Protein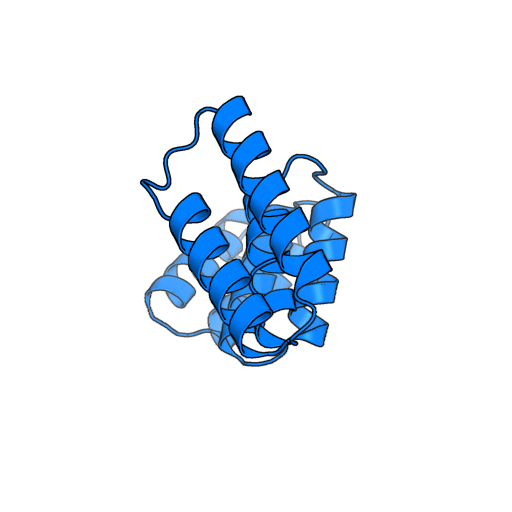 9QFY (pdb70)

Secondary structure (DSSP, 8-state):
---HHHHHHHHHHHHHTT-HHHHHHHHHHHHHH-TT-HHHHHHHHHHHHHTT-HHHHHHHHHHHHHH-TT-HHHHHHHHHHHHHTT-HHHHHHHHHHHHHHHHHTT---TTHHHHHHHHHHHHHHHH-

GO terms:
  GO:0005634 nucleus (C, IDA)
  GO:0043161 proteasome-mediated ubiquitin-dependent protein catabolic process (P, IDA)
  GO:0050821 protein stabilization (P, IDA)
  GO:0006513 protein monoubiquitination (P, IDA)
  GO:0061630 ubiquitin protein ligase activity (F, IGI)
  GO:0043161 proteasome-mediated ubiquitin-dependent protein catabolic process (P, TAS)
  GO:0006511 ubiquitin-dependent protein catabolic process (P, IGI)
  GO:0051087 protein-folding chaperone binding (F, IPI)
  GO:0005515 protein binding (F, IPI)
  GO:0031072 heat shock protein binding (F, IPI)
  GO:0101031 protein folding chaperone complex (C, IPI)
 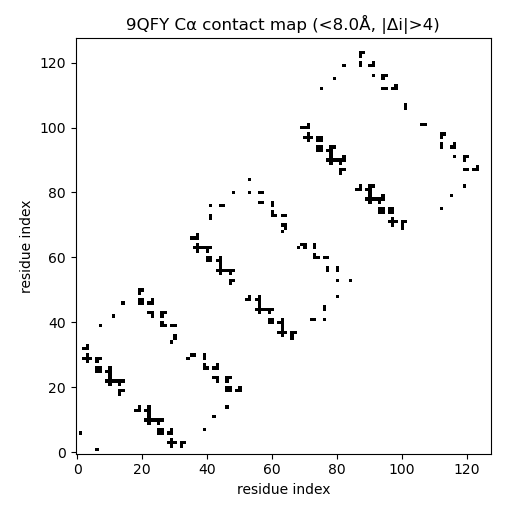 GO:0061630 ubiquitin protein ligase activity (F, IDA)
  GO:0005783 endoplasmic reticulum (C, IDA)
  GO:0030544 Hsp70 protein binding (F, IDA)
  GO:0000151 ubiquitin ligase complex (C, IDA)
  GO:0000209 protein polyubiquitination (P, IDA)
  GO:0061630 ubiquitin protein ligase activity (F, IMP)
  GO:0036503 ERAD pathway (P, IMP)
  GO:0006511 ubiquitin-dependent protein catabolic process (P, IMP)
  GO:0001664 G protein-coupled receptor binding (F, IPI)

Radius of gyration: 14.75 Å; Cα contacts (8 Å, |Δi|>4): 173; chains: 1; bounding box: 33×32×38 Å

Solvent-accessible surface area: 7020 Å² total; per-residue (Å²): 141,37,61,15,101,100,0,30,95,62,0,46,148,18,52,133,51,64,62,56,80,88,0,10,61,7,3,21,108,0,27,112,93,60,65,132,39,15,47,3,15,3,13,37,1,36,0,37,11,106,48,120,74,32,121,84,1,35,34,0,0,125,103,0,35,161,72,56,42,107,12,9,80,0,20,40,24,1,0,48,1,8,26,92,67,119,39,25,112,97,0,28,64,25,0,76,108,0,98,49,7,5,69,92,78,94,84,99,91,74,81,86,10,34,36,7,12,133,112,0,99,60,102,37,195,80,66,160

Structure (mmCIF, N/CA/C/O backbone):
data_9QFY
#
_entry.id   9QFY
#
_cell.length_a   47.067
_cell.length_b   72.570
_cell.length_c   76.925
_cell.angle_alpha   90.00
_cell.angle_beta   90.00
_cell.angle_gamma   90.00
#
_symmetry.space_group_name_H-M   'C 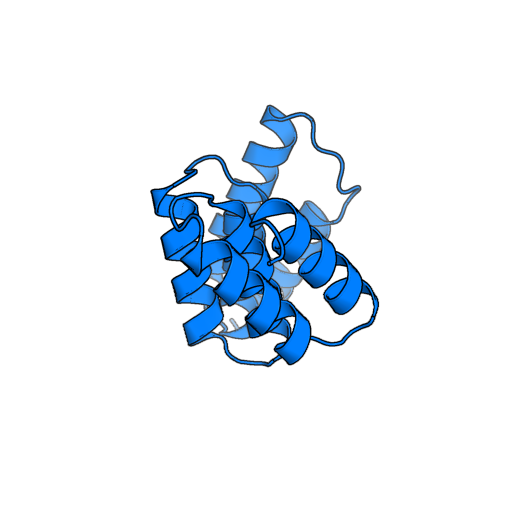2 2 21'
#
loop_
_entity.id
_entity.type
_entity.pdbx_description
1 polymer 'E3 ubiquitin-protein ligase CHIP'
2 non-polymer ~{N},~{N}-dimethyl-1-[(3~{S})-1-[[4,5,6,7-tetrakis(fluoranyl)-1~{H}-indol-3-yl]carbonyl]piperidin-3-yl]methanesulfonamide
3 non-polymer 'SULFATE ION'
4 water water
#
loop_
_atom_site.group_PDB
_atom_site.id
_atom_site.type_symbol
_atom_site.label_atom_id
_atom_site.label_alt_id
_atom_site.label_comp_id
_atom_site.label_asym_id
_atom_site.label_entity_id
_atom_site.label_seq_id
_atom_site.pdbx_PDB_ins_code
_atom_site.Cartn_x
_atom_site.Cartn_y
_atom_site.Cartn_z
_atom_site.occupancy
_atom_site.B_iso_or_equiv
_atom_site.auth_seq_id
_atom_site.auth_comp_id
_atom_site.auth_asym_id
_atom_site.auth_atom_id
_atom_site.pdbx_PDB_model_num
ATOM 1 N N . SER A 1 5 ? -10.739 34.933 -9.410 1.00 18.44 23 SER A N 1
ATOM 2 C CA . SER A 1 5 ? -10.062 33.725 -8.932 1.00 17.38 23 SER A CA 1
ATOM 3 C C . SER A 1 5 ? -8.819 34.078 -8.137 1.00 16.09 23 SER A C 1
ATOM 4 O O . SER A 1 5 ? -7.941 34.751 -8.670 1.00 16.57 23 SER A O 1
ATOM 7 N N . PRO A 1 6 ? -8.669 33.569 -6.903 1.00 14.93 24 PRO A N 1
ATOM 8 C CA . PRO A 1 6 ? -7.449 33.882 -6.145 1.00 14.13 24 PRO A CA 1
ATOM 9 C C . PRO A 1 6 ? -6.188 33.291 -6.762 1.00 13.71 24 PRO A C 1
ATOM 10 O O . PRO A 1 6 ? -6.246 32.273 -7.446 1.00 14.44 24 PRO A O 1
ATOM 14 N N . SER A 1 7 ? -5.041 33.930 -6.525 1.00 12.22 25 SER A N 1
ATOM 15 C CA . SER A 1 7 ? -3.774 33.398 -7.008 1.00 11.62 25 SER A CA 1
ATOM 16 C C . SER A 1 7 ? -3.258 32.326 -6.035 1.00 11.37 25 SER A C 1
ATOM 17 O O . SER A 1 7 ? -3.743 32.232 -4.901 1.00 10.88 25 SER A O 1
ATOM 20 N N . ALA A 1 8 ? -2.227 31.587 -6.439 1.00 11.30 26 ALA A N 1
ATOM 21 C CA . ALA A 1 8 ? -1.626 30.576 -5.562 1.00 11.45 26 ALA A CA 1
ATOM 22 C C . ALA A 1 8 ? -1.051 31.204 -4.301 1.00 10.78 26 ALA A C 1
ATOM 23 O O . ALA A 1 8 ? -1.254 30.679 -3.211 1.00 10.65 26 ALA A O 1
ATOM 25 N N . GLN A 1 9 ? -0.363 32.349 -4.437 1.00 10.32 27 GLN A N 1
ATOM 26 C CA . GLN A 1 9 ? 0.218 33.010 -3.277 1.00 10.96 27 GLN A CA 1
ATOM 27 C C . GLN A 1 9 ? -0.841 33.594 -2.367 1.00 11.02 27 GLN A C 1
ATOM 28 O O . GLN A 1 9 ? -0.689 33.570 -1.149 1.00 11.08 27 GLN A O 1
ATOM 34 N N . GLU A 1 10 ? -1.934 34.074 -2.936 1.00 10.39 28 GLU A N 1
ATOM 35 C CA . GLU A 1 10 ? -3.058 34.576 -2.161 1.00 10.82 28 GLU A CA 1
ATOM 36 C C . GLU A 1 10 ? -3.683 33.420 -1.354 1.00 10.55 28 GLU A C 1
ATOM 37 O O . GLU A 1 10 ? -4.010 33.593 -0.179 1.00 10.58 28 GLU A O 1
ATOM 43 N N . LEU A 1 11 ? -3.810 32.238 -1.972 1.00 10.80 29 LEU A N 1
ATOM 44 C CA . LEU A 1 11 ? -4.362 31.067 -1.288 1.00 10.37 29 LEU A CA 1
ATOM 45 C C . LEU A 1 11 ? -3.426 30.572 -0.208 1.00 10.30 29 LEU A C 1
ATOM 46 O O . LEU A 1 11 ? -3.902 30.205 0.872 1.00 10.42 29 LEU A O 1
ATOM 51 N N . LYS A 1 12 ? -2.111 30.653 -0.430 1.00 9.71 30 LYS A N 1
ATOM 52 C CA . LYS A 1 12 ? -1.160 30.272 0.610 1.00 9.50 30 LYS A CA 1
ATOM 53 C C . LYS A 1 12 ? -1.303 31.221 1.806 1.00 9.41 30 LYS A C 1
ATOM 54 O O . LYS A 1 12 ? -1.341 30.769 2.945 1.00 9.92 30 LYS A O 1
ATOM 60 N N . GLU A 1 13 ? -1.406 32.541 1.554 1.00 9.78 31 GLU A N 1
ATOM 61 C CA . GLU A 1 13 ? -1.568 33.500 2.634 1.00 10.09 31 GLU A CA 1
ATOM 62 C C . GLU A 1 13 ? -2.897 33.323 3.350 1.00 10.23 31 GLU A C 1
ATOM 63 O O . GLU A 1 13 ? -2.959 33.459 4.570 1.00 9.60 31 GLU A O 1
ATOM 69 N N . GLN A 1 14 ? -3.955 32.979 2.610 1.00 9.74 32 GLN A N 1
ATOM 70 C CA . GLN A 1 14 ? -5.239 32.715 3.228 1.00 9.86 32 GLN A CA 1
ATOM 71 C C . GLN A 1 14 ? -5.140 31.476 4.140 1.00 10.04 32 GLN A C 1
ATOM 72 O O . GLN A 1 14 ? -5.626 31.514 5.269 1.00 10.63 32 GLN A O 1
ATOM 78 N N . GLY A 1 15 ? -4.436 30.447 3.683 1.00 10.05 33 GLY A N 1
ATOM 79 C CA . GLY A 1 15 ? -4.209 29.264 4.500 1.00 9.96 33 GLY A CA 1
ATOM 80 C C . GLY A 1 15 ? -3.418 29.584 5.745 1.00 9.34 33 GLY A C 1
ATOM 81 O O . GLY A 1 15 ? -3.754 29.124 6.839 1.00 9.05 33 GLY A O 1
ATOM 82 N N . ASN A 1 16 ? -2.382 30.414 5.608 1.00 8.66 34 ASN A N 1
ATOM 83 C CA . ASN A 1 16 ? -1.576 30.818 6.757 1.00 9.18 34 ASN A CA 1
ATOM 84 C C . ASN A 1 16 ? -2.426 31.570 7.782 1.00 9.75 34 ASN A C 1
ATOM 85 O O . ASN A 1 16 ? -2.292 31.344 8.984 1.00 10.28 34 ASN A O 1
ATOM 90 N N . ARG A 1 17 ? -3.312 32.443 7.309 1.00 9.72 35 ARG A N 1
ATOM 91 C CA . ARG A 1 17 ? -4.179 33.210 8.190 1.00 10.45 35 ARG A CA 1
ATOM 92 C C . ARG A 1 17 ? -5.194 32.295 8.888 1.00 10.50 35 ARG A C 1
ATOM 93 O O . ARG A 1 17 ? -5.451 32.443 10.092 1.00 11.37 35 ARG A O 1
ATOM 101 N N . LEU A 1 18 ? -5.737 31.328 8.156 1.00 9.90 36 LEU A N 1
ATOM 102 C CA . LEU A 1 18 ? -6.686 30.375 8.755 1.00 10.10 36 LEU A CA 1
ATOM 103 C C . LEU A 1 18 ? -5.982 29.486 9.778 1.00 10.04 36 LEU A C 1
ATOM 104 O O . LEU A 1 18 ? -6.556 29.188 10.832 1.00 10.29 36 LEU A O 1
ATOM 109 N N . PHE A 1 19 ? -4.726 29.127 9.529 1.00 9.61 37 PHE A N 1
ATOM 110 C CA . PHE A 1 19 ? -3.946 28.344 10.476 1.00 10.13 37 PHE A CA 1
ATOM 111 C C . PHE A 1 19 ? -3.742 29.120 11.772 1.00 11.32 37 PHE A C 1
ATOM 112 O O . PHE A 1 19 ? -3.907 28.554 12.852 1.00 11.50 37 PHE A O 1
ATOM 120 N N . VAL A 1 20 ? -3.433 30.421 11.690 1.00 11.91 38 VAL A N 1
ATOM 121 C CA . VAL A 1 20 ? -3.304 31.266 12.880 1.00 13.94 38 VAL A CA 1
ATOM 122 C C . VAL A 1 20 ? -4.633 31.287 13.666 1.00 14.54 38 VAL A C 1
ATOM 123 O O . VAL A 1 20 ? -4.622 31.296 14.892 1.00 15.16 38 VAL A O 1
ATOM 127 N N . GLY A 1 21 ? -5.756 31.206 12.956 1.00 14.24 39 GLY A N 1
ATOM 128 C CA . GLY A 1 21 ? -7.072 31.153 13.571 1.00 14.87 39 GLY A CA 1
ATOM 129 C C . GLY A 1 21 ? -7.525 29.765 13.991 1.00 15.03 39 GLY A C 1
ATOM 130 O O . GLY A 1 21 ? -8.687 29.603 14.363 1.00 15.15 39 GLY A O 1
ATOM 131 N N . ARG A 1 22 ? -6.623 28.758 13.950 1.00 13.95 40 ARG A N 1
ATOM 132 C CA . ARG A 1 22 ? -6.880 27.366 14.329 1.00 13.94 40 ARG A CA 1
ATOM 133 C C . ARG A 1 22 ? -7.991 26.722 13.508 1.00 14.15 40 ARG A C 1
ATOM 134 O O . ARG A 1 22 ? -8.766 25.926 14.028 1.00 15.92 40 ARG A O 1
ATOM 136 N N . LYS A 1 23 ? -8.087 27.078 12.229 1.00 12.24 41 LYS A N 1
ATOM 137 C CA . LYS A 1 23 ? -9.067 26.488 11.331 1.00 11.50 41 LYS A CA 1
ATOM 138 C C . LYS A 1 23 ? -8.283 25.558 10.421 1.00 10.57 41 LYS A C 1
ATOM 139 O O . LYS A 1 23 ? -7.980 25.891 9.266 1.00 10.21 41 LYS A O 1
ATOM 143 N N . TYR A 1 24 ? -7.874 24.408 10.969 1.00 10.95 42 TYR A N 1
ATOM 144 C CA . TYR A 1 24 ? -6.948 23.507 10.279 1.00 10.90 42 TYR A CA 1
ATOM 145 C C . TYR A 1 24 ? -7.487 22.863 9.002 1.00 10.44 42 TYR A C 1
ATOM 146 O O . TYR A 1 24 ? -6.758 22.909 8.009 1.00 9.58 42 TYR A O 1
ATOM 155 N N . PRO A 1 25 ? -8.713 22.304 8.931 1.00 11.00 43 PRO A N 1
ATOM 156 C CA . PRO A 1 25 ? -9.182 21.755 7.648 1.00 11.35 43 PRO A CA 1
ATOM 157 C C . PRO A 1 25 ? -9.349 22.827 6.575 1.00 10.62 43 PRO A C 1
ATOM 158 O O . PRO A 1 25 ? -9.083 22.588 5.402 1.00 10.54 43 PRO A O 1
ATOM 162 N N . GLU A 1 26 ? -9.810 24.011 6.967 1.00 10.13 44 GLU A N 1
ATOM 163 C CA . GLU A 1 26 ? -10.005 25.119 6.058 1.00 10.12 44 GLU A CA 1
ATOM 164 C C . GLU A 1 26 ? -8.662 25.581 5.523 1.00 9.52 44 GLU A C 1
ATOM 165 O O . GLU A 1 26 ? -8.499 25.790 4.319 1.00 9.45 44 GLU A O 1
ATOM 171 N N . ALA A 1 27 ? -7.656 25.673 6.397 1.00 8.56 45 ALA A N 1
ATOM 172 C CA . ALA A 1 27 ? -6.312 26.076 5.959 1.00 8.19 45 ALA A CA 1
ATOM 173 C C . ALA A 1 27 ? -5.760 25.023 5.003 1.00 7.33 45 ALA A C 1
ATOM 174 O O . ALA A 1 27 ? -5.234 25.374 3.939 1.00 7.65 45 ALA A O 1
ATOM 176 N N . ALA A 1 28 ? -5.929 23.727 5.335 1.00 7.77 46 ALA A N 1
ATOM 177 C CA . ALA A 1 28 ? -5.422 22.670 4.468 1.00 8.47 46 ALA A CA 1
ATOM 178 C C . ALA A 1 28 ? -6.055 22.714 3.096 1.00 8.11 46 ALA A C 1
ATOM 179 O O . ALA A 1 28 ? -5.364 22.501 2.096 1.00 8.37 46 ALA A O 1
ATOM 181 N N . ALA A 1 29 ? -7.344 23.062 3.025 1.00 7.94 47 ALA A N 1
ATOM 182 C CA . ALA A 1 29 ? -8.033 23.166 1.744 1.00 8.55 47 ALA A CA 1
ATOM 183 C C . ALA A 1 29 ? -7.502 24.322 0.921 1.00 8.87 47 ALA A C 1
ATOM 184 O O . ALA A 1 29 ? -7.336 24.169 -0.288 1.00 8.65 47 ALA A O 1
ATOM 186 N N . CYS A 1 30 ? -7.136 25.445 1.550 1.00 8.38 48 CYS A N 1
ATOM 187 C CA . CYS A 1 30 ? -6.511 26.573 0.859 1.00 9.68 48 CYS A CA 1
ATOM 188 C C . CYS A 1 30 ? -5.201 26.134 0.252 1.00 8.58 48 CYS A C 1
ATOM 189 O O . CYS A 1 30 ? -4.909 26.499 -0.878 1.00 8.38 48 CYS A O 1
ATOM 192 N N . TYR A 1 31 ? -4.379 25.372 1.010 1.00 7.97 49 TYR A N 1
ATOM 193 C CA . TYR A 1 31 ? -3.111 24.903 0.437 1.00 7.69 49 TYR A CA 1
ATOM 194 C C . TYR A 1 31 ? -3.343 23.969 -0.728 1.00 7.64 49 TYR A C 1
ATOM 195 O O . TYR A 1 31 ? -2.604 24.043 -1.692 1.00 8.12 49 TYR A O 1
ATOM 204 N N . GLY A 1 32 ? -4.394 23.148 -0.671 1.00 7.91 50 GLY A N 1
ATOM 205 C CA . GLY A 1 32 ? -4.739 22.314 -1.822 1.00 7.97 50 GLY A CA 1
ATOM 206 C C . GLY A 1 32 ? -5.076 23.135 -3.056 1.00 8.01 50 GLY A C 1
ATOM 207 O O . GLY A 1 32 ? -4.660 22.788 -4.166 1.00 8.20 50 GLY A O 1
ATOM 208 N N . ARG A 1 33 ? -5.789 24.259 -2.881 1.00 7.53 51 ARG A N 1
ATOM 209 C CA . ARG A 1 33 ? -6.117 25.126 -4.014 1.00 7.72 51 ARG A CA 1
ATOM 210 C C . ARG A 1 33 ? -4.862 25.796 -4.560 1.00 7.94 51 ARG A C 1
ATOM 211 O O . ARG A 1 33 ? -4.715 25.967 -5.772 1.00 8.97 51 ARG A O 1
ATOM 219 N N . ALA A 1 34 ? -3.913 26.144 -3.667 1.00 8.72 52 ALA A N 1
ATOM 220 C CA . ALA A 1 34 ? -2.649 26.730 -4.105 1.00 8.97 52 ALA A CA 1
ATOM 221 C C . ALA A 1 34 ? -1.873 25.687 -4.937 1.00 8.55 52 ALA A C 1
ATOM 222 O O . ALA A 1 34 ? -1.319 26.013 -5.990 1.00 8.86 52 ALA A O 1
ATOM 224 N N . ILE A 1 35 ? -1.874 24.422 -4.491 1.00 8.14 53 ILE A N 1
ATOM 225 C CA . ILE A 1 35 ? -1.196 23.324 -5.186 1.00 8.26 53 ILE A CA 1
ATOM 226 C C . ILE A 1 35 ? -1.818 23.099 -6.573 1.00 8.92 53 ILE A C 1
ATOM 227 O O . ILE A 1 35 ? -1.108 22.810 -7.527 1.00 9.18 53 ILE A O 1
ATOM 232 N N . THR A 1 36 ? -3.148 23.279 -6.713 1.00 9.20 54 THR A N 1
ATOM 233 C CA . THR A 1 36 ? -3.810 23.172 -8.020 1.00 9.93 54 THR A CA 1
ATOM 234 C C . THR A 1 36 ? -3.208 24.178 -9.001 1.00 10.73 54 THR A C 1
ATOM 235 O O . THR A 1 36 ? -3.016 23.854 -10.162 1.00 11.23 54 THR A O 1
ATOM 239 N N . ARG A 1 37 ? -2.919 25.396 -8.536 1.00 11.44 55 ARG A N 1
ATOM 240 C CA . ARG A 1 37 ? -2.313 26.407 -9.396 1.00 11.74 55 ARG A CA 1
ATOM 241 C C . ARG A 1 37 ? -0.855 26.146 -9.669 1.00 11.72 55 ARG A C 1
ATOM 242 O O . ARG A 1 37 ? -0.375 26.344 -10.790 1.00 12.60 55 ARG A O 1
ATOM 250 N N . ASN A 1 38 ? -0.112 25.756 -8.628 1.00 11.04 56 ASN A N 1
ATOM 251 C CA . ASN A 1 38 ? 1.298 25.485 -8.773 1.00 10.87 56 ASN A CA 1
ATOM 252 C C . ASN A 1 38 ? 1.708 24.380 -7.823 1.00 10.17 56 ASN A C 1
ATOM 253 O O . ASN A 1 38 ? 1.891 24.631 -6.632 1.00 9.89 56 ASN A O 1
ATOM 258 N N . PRO A 1 39 ? 1.870 23.151 -8.336 1.00 10.28 57 PRO A N 1
ATOM 259 C CA . PRO A 1 39 ? 2.224 22.031 -7.462 1.00 10.22 57 PRO A CA 1
ATOM 260 C C . PRO A 1 39 ? 3.719 21.861 -7.243 1.00 10.19 57 PRO A C 1
ATOM 261 O O . PRO A 1 39 ? 4.120 20.858 -6.650 1.00 11.01 57 PRO A O 1
ATOM 265 N N . LEU A 1 40 ? 4.529 22.833 -7.665 1.00 10.22 58 LEU A N 1
ATOM 266 C CA . LEU A 1 40 ? 5.980 22.720 -7.545 1.00 10.86 58 LEU A CA 1
ATOM 267 C C . LEU A 1 40 ? 6.556 23.684 -6.522 1.00 11.09 58 LEU A C 1
ATOM 268 O O . LEU A 1 40 ? 7.735 24.035 -6.620 1.00 12.37 58 LEU A O 1
ATOM 273 N N . VAL A 1 41 ? 5.760 24.078 -5.516 1.00 10.21 59 VAL A N 1
ATOM 274 C CA . VAL A 1 41 ? 6.186 24.988 -4.444 1.00 10.05 59 VAL A CA 1
ATOM 275 C C . VAL A 1 41 ? 6.180 24.220 -3.132 1.00 9.28 59 VAL A C 1
ATOM 276 O O . VAL A 1 41 ? 5.118 23.873 -2.621 1.00 9.46 59 VAL A O 1
ATOM 280 N N . ALA A 1 42 ? 7.365 23.948 -2.588 1.00 9.58 60 ALA A N 1
ATOM 281 C CA . ALA A 1 42 ? 7.487 23.144 -1.381 1.00 8.95 60 ALA A CA 1
ATOM 282 C C . ALA A 1 42 ? 6.662 23.650 -0.200 1.00 8.47 60 ALA A C 1
ATOM 283 O O . ALA A 1 42 ? 6.120 22.833 0.553 1.00 8.51 60 ALA A O 1
ATOM 285 N N . VAL A 1 43 ? 6.611 24.973 0.013 1.00 8.22 61 VAL A N 1
ATOM 286 C CA . VAL A 1 43 ? 5.967 25.532 1.215 1.00 8.63 61 VAL A CA 1
ATOM 287 C C . VAL A 1 43 ? 4.470 25.224 1.283 1.00 8.28 61 VAL A C 1
ATOM 288 O O . VAL A 1 43 ? 3.923 25.132 2.387 1.00 7.92 61 VAL A O 1
ATOM 292 N N . TYR A 1 44 ? 3.792 24.998 0.143 1.00 7.43 62 TYR A N 1
ATOM 293 C CA . TYR A 1 44 ? 2.357 24.657 0.221 1.00 7.30 62 TYR A CA 1
ATOM 294 C C . TYR A 1 44 ? 2.212 23.303 0.908 1.00 7.15 62 TYR A C 1
ATOM 295 O O . TYR A 1 44 ? 1.309 23.128 1.728 1.00 7.55 62 TYR A O 1
ATOM 304 N N . TYR A 1 45 ? 3.148 22.357 0.619 1.00 7.87 63 TYR A N 1
ATOM 305 C CA . TYR A 1 45 ? 3.120 21.032 1.226 1.00 7.66 63 TYR A CA 1
ATOM 306 C C . TYR A 1 45 ? 3.590 21.053 2.666 1.00 7.98 63 TYR A C 1
ATOM 307 O O . TYR A 1 45 ? 3.007 20.359 3.515 1.00 7.94 63 TYR A O 1
ATOM 316 N N . THR A 1 46 ? 4.616 21.864 2.992 1.00 7.96 64 THR A N 1
ATOM 317 C CA . THR A 1 46 ? 5.052 21.909 4.398 1.00 7.64 64 THR A CA 1
ATOM 318 C C . THR A 1 46 ? 3.952 22.481 5.268 1.00 7.14 64 THR A C 1
ATOM 319 O O . THR A 1 46 ? 3.692 21.982 6.361 1.00 7.09 64 THR A O 1
ATOM 323 N N . ASN A 1 47 ? 3.293 23.543 4.784 1.00 6.99 65 ASN A N 1
ATOM 324 C CA . ASN A 1 47 ? 2.265 24.176 5.607 1.00 6.88 65 ASN A CA 1
ATOM 325 C C . ASN A 1 47 ? 1.058 23.265 5.765 1.00 6.96 65 ASN A C 1
ATOM 326 O O . ASN A 1 47 ? 0.477 23.181 6.856 1.00 7.32 65 ASN A O 1
ATOM 331 N N . ARG A 1 48 ? 0.684 22.558 4.679 1.00 6.88 66 ARG A N 1
ATOM 332 C CA . ARG A 1 48 ? -0.421 21.619 4.783 1.00 6.96 66 ARG A CA 1
ATOM 333 C C . ARG A 1 48 ? -0.062 20.456 5.703 1.00 6.63 66 ARG A C 1
ATOM 334 O O . ARG A 1 48 ? -0.919 20.005 6.450 1.00 6.91 66 ARG A O 1
ATOM 342 N N . ALA A 1 49 ? 1.203 20.015 5.712 1.00 6.70 67 ALA A N 1
ATOM 343 C CA . ALA A 1 49 ? 1.632 18.918 6.592 1.00 6.78 67 ALA A CA 1
ATOM 344 C C . ALA A 1 49 ? 1.369 19.262 8.049 1.00 6.56 67 ALA A C 1
ATOM 345 O O . ALA A 1 49 ? 0.874 18.415 8.786 1.00 6.85 67 ALA A O 1
ATOM 347 N N . LEU A 1 50 ? 1.647 20.527 8.449 1.00 6.77 68 LEU A N 1
ATOM 348 C CA . LEU A 1 50 ? 1.396 20.895 9.850 1.00 6.47 68 LEU A CA 1
ATOM 349 C C . LEU A 1 50 ? -0.106 20.898 10.144 1.00 7.44 68 LEU A C 1
ATOM 350 O O . LEU A 1 50 ? -0.535 20.476 11.224 1.00 7.78 68 LEU A O 1
ATOM 355 N N . CYS A 1 51 ? -0.935 21.306 9.185 1.00 7.21 69 CYS A N 1
ATOM 356 C CA . CYS A 1 51 ? -2.407 21.203 9.340 1.00 7.10 69 CYS A CA 1
ATOM 357 C C . CYS A 1 51 ? -2.809 19.756 9.580 1.00 6.84 69 CYS A C 1
ATOM 358 O O . CYS A 1 51 ? -3.569 19.471 10.506 1.00 7.19 69 CYS A O 1
ATOM 361 N N . TYR A 1 52 ? -2.296 18.829 8.765 1.00 7.04 70 TYR A N 1
ATOM 362 C CA . TYR A 1 52 ? -2.614 17.415 8.914 1.00 7.17 70 TYR A CA 1
ATOM 363 C C . TYR A 1 52 ? -2.147 16.900 10.257 1.00 7.59 70 TYR A C 1
ATOM 364 O O . TYR A 1 52 ? -2.870 16.141 10.904 1.00 7.72 70 TYR A O 1
ATOM 373 N N . LEU A 1 53 ? -0.978 17.347 10.728 1.00 7.40 71 LEU A N 1
ATOM 374 C CA . LEU A 1 53 ? -0.496 16.923 12.054 1.00 7.92 71 LEU A CA 1
ATOM 375 C C . LEU A 1 53 ? -1.452 17.402 13.145 1.00 8.73 71 LEU A C 1
ATOM 376 O O . LEU A 1 53 ? -1.813 16.619 14.038 1.00 9.43 71 LEU A O 1
ATOM 381 N N . LYS A 1 54 ? -1.907 18.656 13.057 1.00 8.40 72 LYS A N 1
ATOM 382 C CA . LYS A 1 54 ? -2.861 19.183 14.037 1.00 9.30 72 LYS A CA 1
ATOM 383 C C . LYS A 1 54 ? -4.204 18.437 13.980 1.00 9.44 72 LYS A C 1
ATOM 384 O O . LYS A 1 54 ? -4.921 18.397 14.987 1.00 10.87 72 LYS A O 1
ATOM 390 N N . MET A 1 55 ? -4.559 17.860 12.826 1.00 8.62 73 MET A N 1
ATOM 391 C CA . MET A 1 55 ? -5.768 17.066 12.643 1.00 8.85 73 MET A CA 1
ATOM 392 C C . MET A 1 55 ? -5.578 15.573 12.941 1.00 8.85 73 MET A C 1
ATOM 393 O O . MET A 1 55 ? -6.479 14.776 12.686 1.00 9.74 73 MET A O 1
ATOM 398 N N . GLN A 1 56 ? -4.421 15.205 13.494 1.00 8.30 74 GLN A N 1
ATOM 399 C CA . GLN A 1 56 ? -4.100 13.818 13.815 1.00 9.15 74 GLN A CA 1
ATOM 400 C C . GLN A 1 56 ? -4.071 12.924 12.583 1.00 9.17 74 GLN A C 1
ATOM 401 O O . GLN A 1 56 ? -4.305 11.720 12.686 1.00 10.55 74 GLN A O 1
ATOM 407 N N . GLN A 1 57 ? -3.776 13.504 11.416 1.00 7.61 75 GLN A N 1
ATOM 408 C CA . GLN A 1 57 ? -3.706 12.750 10.177 1.00 7.67 75 GLN A CA 1
ATOM 409 C C . GLN A 1 57 ? -2.225 12.570 9.873 1.00 7.96 75 GLN A C 1
ATOM 410 O O . GLN A 1 57 ? -1.679 13.117 8.898 1.00 8.05 75 GLN A O 1
ATOM 416 N N . HIS A 1 58 ? -1.573 11.740 10.680 1.00 7.68 76 HIS A N 1
ATOM 417 C CA . HIS A 1 58 ? -0.130 11.558 10.572 1.00 7.79 76 HIS A CA 1
ATOM 418 C C . HIS A 1 58 ? 0.351 11.026 9.247 1.00 8.01 76 HIS A C 1
ATOM 419 O O . HIS A 1 58 ? 1.363 11.523 8.743 1.00 7.62 76 HIS A O 1
ATOM 426 N N . GLU A 1 59 ? -0.334 10.035 8.670 1.00 8.39 77 GLU A N 1
ATOM 427 C CA . GLU A 1 59 ? 0.107 9.517 7.369 1.00 9.18 77 GLU A CA 1
ATOM 428 C C . GLU A 1 59 ? 0.021 10.585 6.288 1.00 9.09 77 GLU A C 1
ATOM 429 O O . GLU A 1 59 ? 0.927 10.670 5.458 1.00 9.07 77 GLU A O 1
ATOM 435 N N . GLN A 1 60 ? -1.009 11.431 6.327 1.00 8.34 78 GLN A N 1
ATOM 436 C CA . GLN A 1 60 ? -1.108 12.516 5.345 1.00 7.88 78 GLN A CA 1
ATOM 437 C C . GLN A 1 60 ? -0.032 13.569 5.585 1.00 7.27 78 GLN A C 1
ATOM 438 O O . GLN A 1 60 ? 0.524 14.107 4.613 1.00 7.64 78 GLN A O 1
ATOM 444 N N . ALA A 1 61 ? 0.294 13.844 6.845 1.00 6.97 79 ALA A N 1
ATOM 445 C CA . ALA A 1 61 ? 1.361 14.796 7.151 1.00 6.72 79 ALA A CA 1
ATOM 446 C C . ALA A 1 61 ? 2.720 14.281 6.640 1.00 7.29 79 ALA A C 1
ATOM 447 O O . ALA A 1 61 ? 3.486 15.034 6.035 1.00 7.78 79 ALA A O 1
ATOM 449 N N . LEU A 1 62 ? 3.001 12.975 6.839 1.00 7.39 80 LEU A N 1
ATOM 450 C CA . LEU A 1 62 ? 4.245 12.386 6.350 1.00 7.85 80 LEU A CA 1
ATOM 451 C C . LEU A 1 62 ? 4.330 12.516 4.831 1.00 7.88 80 LEU A C 1
ATOM 452 O O . LEU A 1 62 ? 5.376 12.903 4.302 1.00 8.16 80 LEU A O 1
ATOM 457 N N . ALA A 1 63 ? 3.227 12.223 4.130 1.00 7.74 81 ALA A N 1
ATOM 458 C CA . ALA A 1 63 ? 3.227 12.314 2.674 1.00 8.26 81 ALA A CA 1
ATOM 459 C C . ALA A 1 63 ? 3.509 13.736 2.201 1.00 8.19 81 ALA A C 1
ATOM 460 O O . ALA A 1 63 ? 4.241 13.904 1.243 1.00 8.55 81 ALA A O 1
ATOM 462 N N . ASP A 1 64 ? 2.927 14.755 2.826 1.00 7.42 82 ASP A N 1
ATOM 463 C CA . ASP A 1 64 ? 3.205 16.145 2.441 1.00 6.94 82 ASP A CA 1
ATOM 464 C C . ASP A 1 64 ? 4.633 16.536 2.732 1.00 7.20 82 ASP A C 1
ATOM 465 O O . ASP A 1 64 ? 5.242 17.233 1.923 1.00 7.83 82 ASP A O 1
ATOM 470 N N . CYS A 1 65 ? 5.211 16.043 3.848 1.00 7.03 83 CYS A N 1
ATOM 471 C CA . CYS A 1 65 ? 6.632 16.289 4.104 1.00 7.07 83 CYS A CA 1
ATOM 472 C C . CYS A 1 65 ? 7.502 15.704 2.981 1.00 7.81 83 CYS A C 1
ATOM 473 O O . CYS A 1 65 ? 8.459 16.339 2.543 1.00 8.32 83 CYS A O 1
ATOM 476 N N . ARG A 1 66 ? 7.152 14.500 2.518 1.00 7.72 84 ARG A N 1
ATOM 477 C CA . ARG A 1 66 ? 7.901 13.873 1.424 1.00 8.49 84 ARG A CA 1
ATOM 478 C C . ARG A 1 66 ? 7.750 14.668 0.128 1.00 8.43 84 ARG A C 1
ATOM 479 O O . ARG A 1 66 ? 8.737 14.850 -0.581 1.00 9.84 84 ARG A O 1
ATOM 487 N N . ARG A 1 67 ? 6.547 15.192 -0.167 1.00 8.73 85 ARG A N 1
ATOM 488 C CA . ARG A 1 67 ? 6.375 16.022 -1.369 1.00 8.91 85 ARG A CA 1
ATOM 489 C C . ARG A 1 67 ? 7.214 17.293 -1.258 1.00 8.63 85 ARG A C 1
ATOM 490 O O . ARG A 1 67 ? 7.863 17.689 -2.228 1.00 10.05 85 ARG A O 1
ATOM 498 N N . ALA A 1 68 ? 7.242 17.911 -0.078 1.00 8.41 86 ALA A N 1
ATOM 499 C CA . ALA A 1 68 ? 8.044 19.117 0.128 1.00 9.26 86 ALA A CA 1
ATOM 500 C C . ALA A 1 68 ? 9.541 18.819 -0.049 1.00 10.44 86 ALA A C 1
ATOM 501 O O . ALA A 1 68 ? 10.248 19.579 -0.708 1.00 10.78 86 ALA A O 1
ATOM 503 N N . LEU A 1 69 ? 10.025 17.697 0.511 1.00 10.19 87 LEU A N 1
ATOM 504 C CA . LEU A 1 69 ? 11.432 17.343 0.440 1.00 10.52 87 LEU A CA 1
ATOM 505 C C . LEU A 1 69 ? 11.915 17.003 -0.955 1.00 12.06 87 LEU A C 1
ATOM 506 O O . LEU A 1 69 ? 13.105 17.172 -1.247 1.00 11.90 87 LEU A O 1
ATOM 511 N N . GLU A 1 70 ? 11.032 16.563 -1.824 1.00 11.84 88 GLU A N 1
ATOM 512 C CA . GLU A 1 70 ? 11.382 16.315 -3.213 1.00 13.43 88 GLU A CA 1
ATOM 513 C C . GLU A 1 70 ? 11.576 17.644 -3.958 1.00 13.62 88 GLU A C 1
ATOM 514 O O . GLU A 1 70 ? 12.305 17.673 -4.941 1.00 15.63 88 GLU A O 1
ATOM 520 N N . LEU A 1 71 ? 10.964 18.746 -3.490 1.00 12.36 89 LEU A N 1
ATOM 521 C CA . LEU A 1 71 ? 11.063 20.062 -4.087 1.00 12.33 89 LEU A CA 1
ATOM 522 C C . LEU A 1 71 ? 12.135 20.947 -3.455 1.00 13.07 89 LEU A C 1
ATOM 523 O O . LEU A 1 71 ? 12.756 21.747 -4.163 1.00 14.62 89 LEU A O 1
ATOM 528 N N . ASP A 1 72 ? 12.347 20.822 -2.157 1.00 13.00 90 ASP A N 1
ATOM 529 C CA . ASP A 1 72 ? 13.308 21.612 -1.416 1.00 12.65 90 ASP A CA 1
ATOM 530 C C . ASP A 1 72 ? 13.970 20.753 -0.347 1.00 12.26 90 ASP A C 1
ATOM 531 O O . ASP A 1 72 ? 13.487 20.675 0.783 1.00 11.79 90 ASP A O 1
ATOM 536 N N . GLY A 1 73 ? 15.101 20.147 -0.701 1.00 12.43 91 GLY A N 1
ATOM 537 C CA . GLY A 1 73 ? 15.856 19.315 0.220 1.00 13.20 91 GLY A CA 1
ATOM 538 C C . GLY A 1 73 ? 16.434 20.063 1.395 1.00 12.16 91 GLY A C 1
ATOM 539 O O . GLY A 1 73 ? 16.858 19.444 2.369 1.00 13.09 91 GLY A O 1
ATOM 540 N N . GLN A 1 74 ? 16.488 21.397 1.310 1.00 11.26 92 GLN A N 1
ATOM 541 C CA . GLN A 1 74 ? 17.042 22.220 2.370 1.00 11.51 92 GLN A CA 1
ATOM 542 C C . GLN A 1 74 ? 15.965 22.764 3.312 1.00 10.76 92 GLN A C 1
ATOM 543 O O . GLN A 1 74 ? 16.284 23.554 4.196 1.00 11.80 92 GLN A O 1
ATOM 549 N N . SER A 1 75 ? 14.720 22.293 3.199 1.00 9.83 93 SER A N 1
ATOM 550 C CA . SER A 1 75 ? 13.630 22.805 3.998 1.00 9.79 93 SER A CA 1
ATOM 551 C C . SER A 1 75 ? 13.741 22.516 5.476 1.00 9.78 93 SER A C 1
ATOM 552 O O . SER A 1 75 ? 13.632 21.357 5.894 1.00 9.97 93 SER A O 1
ATOM 555 N N . VAL A 1 76 ? 13.896 23.579 6.284 1.00 10.31 94 VAL A N 1
ATOM 556 C CA . VAL A 1 76 ? 13.895 23.435 7.740 1.00 10.06 94 VAL A CA 1
ATOM 557 C C . VAL A 1 76 ? 12.514 22.949 8.207 1.00 9.23 94 VAL A C 1
ATOM 558 O O . VAL A 1 76 ? 12.412 21.973 8.959 1.00 8.89 94 VAL A O 1
ATOM 562 N N . LYS A 1 77 ? 11.435 23.593 7.733 1.00 9.34 95 LYS A N 1
ATOM 563 C CA . LYS A 1 77 ? 10.075 23.194 8.120 1.00 8.61 95 LYS A CA 1
ATOM 564 C C . LYS A 1 77 ? 9.787 21.752 7.785 1.00 7.96 95 LYS A C 1
ATOM 565 O O . LYS A 1 77 ? 9.202 21.069 8.615 1.00 7.81 95 LYS A O 1
ATOM 571 N N . ALA A 1 78 ? 10.151 21.269 6.575 1.00 8.36 96 ALA A N 1
ATOM 572 C CA . ALA A 1 78 ? 9.826 19.880 6.247 1.00 8.21 96 ALA A CA 1
ATOM 573 C C . ALA A 1 78 ? 10.482 18.888 7.213 1.00 8.28 96 ALA A C 1
ATOM 574 O O . ALA A 1 78 ? 9.834 17.949 7.658 1.00 8.20 96 ALA A O 1
ATOM 576 N N . HIS A 1 79 ? 11.762 19.114 7.537 1.00 7.97 97 HIS A N 1
ATOM 577 C CA . HIS A 1 79 ? 12.442 18.240 8.478 1.00 7.01 97 HIS A CA 1
ATOM 578 C C . HIS A 1 79 ? 11.875 18.354 9.904 1.00 6.91 97 HIS A C 1
ATOM 579 O O . HIS A 1 79 ? 11.725 17.346 10.583 1.00 6.98 97 HIS A O 1
ATOM 586 N N . PHE A 1 80 ? 11.547 19.575 10.324 1.00 6.71 98 PHE A N 1
ATOM 587 C CA . PHE A 1 80 ? 11.026 19.795 11.662 1.00 7.33 98 PHE A CA 1
ATOM 588 C C . PHE A 1 80 ? 9.659 19.133 11.805 1.00 7.10 98 PHE A C 1
ATOM 589 O O . PHE A 1 80 ? 9.405 18.439 12.794 1.00 7.15 98 PHE A O 1
ATOM 597 N N . PHE A 1 81 ? 8.764 19.361 10.841 1.00 7.10 99 PHE A N 1
ATOM 598 C CA . PHE A 1 81 ? 7.422 18.780 10.883 1.00 6.33 99 PHE A CA 1
ATOM 599 C C . PHE A 1 81 ? 7.482 17.274 10.734 1.00 6.43 99 PHE A C 1
ATOM 600 O O . PHE A 1 81 ? 6.730 16.561 11.414 1.00 7.17 99 PHE A O 1
ATOM 608 N N . LEU A 1 82 ? 8.407 16.757 9.905 1.00 6.81 100 LEU A N 1
ATOM 609 C CA . LEU A 1 82 ? 8.576 15.321 9.803 1.00 7.73 100 LEU A CA 1
ATOM 610 C C . LEU A 1 82 ? 8.997 14.728 11.150 1.00 7.82 100 LEU A C 1
ATOM 611 O O . LEU A 1 82 ? 8.446 13.723 11.583 1.00 8.31 100 LEU A O 1
ATOM 616 N N . GLY A 1 83 ? 9.948 15.379 11.811 1.00 7.17 101 GLY A N 1
ATOM 617 C CA . GLY A 1 83 ? 10.409 14.909 13.114 1.00 7.78 101 GLY A CA 1
ATOM 618 C C . GLY A 1 83 ? 9.316 14.945 14.164 1.00 7.32 101 GLY A C 1
ATOM 619 O O . GLY A 1 83 ? 9.165 13.995 14.937 1.00 7.60 101 GLY A O 1
ATOM 620 N N A GLN A 1 84 ? 8.530 16.044 14.210 0.50 7.18 102 GLN A N 1
ATOM 621 N N B GLN A 1 84 ? 8.533 16.031 14.196 0.50 7.40 102 GLN A N 1
ATOM 622 C CA A GLN A 1 84 ? 7.442 16.150 15.186 0.50 7.43 102 GLN A CA 1
ATOM 623 C CA B GLN A 1 84 ? 7.434 16.150 15.148 0.50 7.88 102 GLN A CA 1
ATOM 624 C C A GLN A 1 84 ? 6.355 15.106 14.917 0.50 7.54 102 GLN A C 1
ATOM 625 C C B GLN A 1 84 ? 6.393 15.066 14.913 0.50 7.66 102 GLN A C 1
ATOM 626 O O A GLN A 1 84 ? 5.790 14.540 15.851 0.50 7.98 102 GLN A O 1
ATOM 627 O O B GLN A 1 84 ? 5.908 14.435 15.855 0.50 7.97 102 GLN A O 1
ATOM 638 N N . CYS A 1 85 ? 6.100 14.809 13.644 1.00 7.07 103 CYS A N 1
ATOM 639 C CA . CYS A 1 85 ? 5.130 13.801 13.264 1.00 7.32 103 CYS A CA 1
ATOM 640 C C . CYS A 1 85 ? 5.613 12.410 13.672 1.00 7.31 103 CYS A C 1
ATOM 641 O O . CYS A 1 85 ? 4.868 11.647 14.300 1.00 8.28 103 CYS A O 1
ATOM 644 N N . GLN A 1 86 ? 6.888 12.112 13.390 1.00 7.33 104 GLN A N 1
ATOM 645 C CA . GLN A 1 86 ? 7.465 10.839 13.775 1.00 7.83 104 GLN A CA 1
ATOM 646 C C . GLN A 1 86 ? 7.499 10.666 15.282 1.00 8.47 104 GLN A C 1
ATOM 647 O O . GLN A 1 86 ? 7.253 9.570 15.778 1.00 8.42 104 GLN A O 1
ATOM 653 N N . LEU A 1 87 ? 7.736 11.751 16.029 1.00 7.35 105 LEU A N 1
ATOM 654 C CA . LEU A 1 87 ? 7.707 11.692 17.485 1.00 8.13 105 LEU A CA 1
ATOM 655 C C . LEU A 1 87 ? 6.302 11.263 17.972 1.00 8.55 105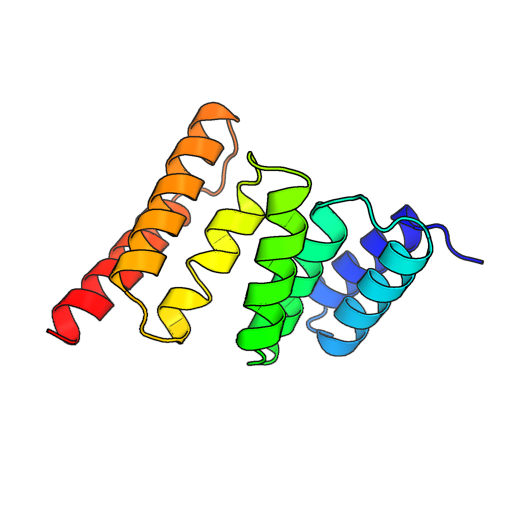 LEU A C 1
ATOM 656 O O . LEU A 1 87 ? 6.196 10.380 18.823 1.00 8.70 105 LEU A O 1
ATOM 661 N N . GLU A 1 88 ? 5.251 11.869 17.426 1.00 7.99 106 GLU A N 1
ATOM 662 C CA . GLU A 1 88 ? 3.895 11.486 17.806 1.00 8.21 106 GLU A CA 1
ATOM 663 C C . GLU A 1 88 ? 3.585 10.029 17.465 1.00 8.87 106 GLU A C 1
ATOM 664 O O . GLU A 1 88 ? 2.809 9.362 18.163 1.00 9.97 106 GLU A O 1
ATOM 670 N N . MET A 1 89 ? 4.179 9.543 16.356 1.00 9.28 107 MET A N 1
ATOM 671 C CA . MET A 1 89 ? 4.010 8.157 15.922 1.00 10.32 107 MET A CA 1
ATOM 672 C C . MET A 1 89 ? 4.919 7.164 16.644 1.00 11.87 107 MET A C 1
ATOM 673 O O . MET A 1 89 ? 4.894 5.972 16.317 1.00 13.37 107 MET A O 1
ATOM 678 N N . GLU A 1 90 ? 5.706 7.630 17.616 1.00 10.69 108 GLU A N 1
ATOM 679 C CA . GLU A 1 90 ? 6.617 6.814 18.404 1.00 11.62 108 GLU A CA 1
ATOM 680 C C . GLU A 1 90 ? 7.803 6.252 17.604 1.00 12.17 108 GLU A C 1
ATOM 681 O O . GLU A 1 90 ? 8.414 5.262 18.016 1.00 13.87 108 GLU A O 1
ATOM 687 N N A SER A 1 91 ? 8.143 6.906 16.480 0.50 11.21 109 SER A N 1
ATOM 688 N N B SER A 1 91 ? 8.151 6.908 16.495 0.50 11.02 109 SER A N 1
ATOM 689 C CA A SER A 1 91 ? 9.293 6.532 15.661 0.50 11.35 109 SER A CA 1
ATOM 690 C CA B SER A 1 91 ? 9.306 6.502 15.710 0.50 10.97 109 SER A CA 1
ATOM 691 C C A SER A 1 91 ? 10.429 7.443 16.157 0.50 11.51 109 SER A C 1
ATOM 692 C C B SER A 1 91 ? 10.430 7.424 16.162 0.50 11.29 109 SER A C 1
ATOM 693 O O A SER A 1 91 ? 10.829 8.370 15.461 0.50 11.17 109 SER A O 1
ATOM 694 O O B SER A 1 91 ? 10.824 8.336 15.443 0.50 10.94 109 SER A O 1
ATOM 699 N N . TYR A 1 92 ? 10.904 7.200 17.382 1.00 11.94 110 TYR A N 1
ATOM 700 C CA . TYR A 1 92 ? 11.847 8.069 18.067 1.00 12.91 110 TYR A CA 1
ATOM 701 C C . TYR A 1 92 ? 13.187 8.299 17.417 1.00 12.84 110 TYR A C 1
ATOM 702 O O . TYR A 1 92 ? 13.619 9.458 17.340 1.00 12.44 110 TYR A O 1
ATOM 711 N N . ASP A 1 93 ? 13.853 7.248 16.928 1.00 13.03 111 ASP A N 1
ATOM 712 C CA . ASP A 1 93 ? 15.169 7.435 16.307 1.00 14.06 111 ASP A CA 1
ATOM 713 C C . ASP A 1 93 ? 15.079 8.309 15.071 1.00 12.95 111 ASP A C 1
ATOM 714 O O . ASP A 1 93 ? 15.893 9.224 14.895 1.00 12.78 111 ASP A O 1
ATOM 719 N N . GLU A 1 94 ? 14.046 8.084 14.264 1.00 12.40 112 GLU A N 1
ATOM 720 C CA . GLU A 1 94 ? 13.819 8.849 13.057 1.00 11.61 112 GLU A CA 1
ATOM 721 C C . GLU A 1 94 ? 13.499 10.290 13.402 1.00 9.61 112 GLU A C 1
ATOM 722 O O . GLU A 1 94 ? 14.024 11.214 12.783 1.00 9.49 112 GLU A O 1
ATOM 728 N N . ALA A 1 95 ? 12.626 10.492 14.394 1.00 9.13 113 ALA A N 1
ATOM 729 C CA . ALA A 1 95 ? 12.229 11.830 14.807 1.00 8.98 113 ALA A CA 1
ATOM 730 C C . ALA A 1 95 ? 13.437 12.655 15.239 1.00 9.12 113 ALA A C 1
ATOM 731 O O . ALA A 1 95 ? 13.575 13.803 14.827 1.00 8.73 113 ALA A O 1
ATOM 733 N N . ILE A 1 96 ? 14.297 12.071 16.093 1.00 9.71 114 ILE A N 1
ATOM 734 C CA . ILE A 1 96 ? 15.469 12.753 16.595 1.00 10.81 114 ILE A CA 1
ATOM 735 C C . ILE A 1 96 ? 16.407 13.151 15.471 1.00 10.89 114 ILE A C 1
ATOM 736 O O . ILE A 1 96 ? 16.870 14.287 15.451 1.00 11.02 114 ILE A O 1
ATOM 741 N N . ALA A 1 97 ? 16.646 12.250 14.516 1.00 10.19 115 ALA A N 1
ATOM 742 C CA . ALA A 1 97 ? 17.532 12.583 13.405 1.00 10.97 115 ALA A CA 1
ATOM 743 C C . ALA A 1 97 ? 16.936 13.722 12.550 1.00 9.93 115 ALA A C 1
ATOM 744 O O . ALA A 1 97 ? 17.672 14.635 12.141 1.00 8.65 115 ALA A O 1
ATOM 746 N N . ASN A 1 98 ? 15.615 13.707 12.305 1.00 8.86 116 ASN A N 1
ATOM 747 C CA . ASN A 1 98 ? 15.003 14.783 11.525 1.00 8.42 116 ASN A CA 1
ATOM 748 C C . ASN A 1 98 ? 15.026 16.118 12.271 1.00 7.95 116 ASN A C 1
ATOM 749 O O . ASN A 1 98 ? 15.274 17.158 11.664 1.00 8.32 116 ASN A O 1
ATOM 754 N N . LEU A 1 99 ? 14.809 16.082 13.593 1.00 7.95 117 LEU A N 1
ATOM 755 C CA . LEU A 1 99 ? 14.894 17.315 14.384 1.00 8.62 117 LEU A CA 1
ATOM 756 C C . LEU A 1 99 ? 16.329 17.846 14.392 1.00 8.72 117 LEU A C 1
ATOM 757 O O . LEU A 1 99 ? 16.525 19.062 14.265 1.00 8.97 117 LEU A O 1
ATOM 762 N N . GLN A 1 100 ? 17.316 16.957 14.490 1.00 8.99 118 GLN A N 1
ATOM 763 C CA . GLN A 1 100 ? 18.708 17.398 14.450 1.00 9.44 118 GLN A CA 1
ATOM 764 C C . GLN A 1 100 ? 19.063 17.978 13.088 1.00 9.20 118 GLN A C 1
ATOM 765 O O . GLN A 1 100 ? 19.837 18.938 12.995 1.00 9.80 118 GLN A O 1
ATOM 771 N N . ARG A 1 101 ? 18.481 17.430 12.029 1.00 9.35 119 ARG A N 1
ATOM 772 C CA . ARG A 1 101 ? 18.716 17.932 10.688 1.00 9.29 119 ARG A CA 1
ATOM 773 C C . ARG A 1 101 ? 18.099 19.313 10.521 1.00 9.24 119 ARG A C 1
ATOM 774 O O . ARG A 1 101 ? 18.723 20.209 9.936 1.00 9.96 119 ARG A O 1
ATOM 782 N N . ALA A 1 102 ? 16.894 19.523 11.078 1.00 8.60 120 ALA A N 1
ATO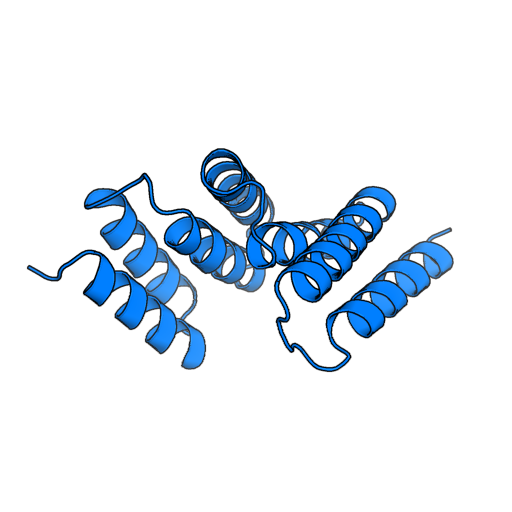M 783 C CA . ALA A 1 102 ? 16.258 20.840 11.057 1.00 9.36 120 ALA A CA 1
ATOM 784 C C . ALA A 1 102 ? 17.152 21.841 11.810 1.00 9.90 120 ALA A C 1
ATOM 785 O O . ALA A 1 102 ? 17.319 22.952 11.345 1.00 10.57 120 ALA A O 1
ATOM 787 N N . TYR A 1 103 ? 17.728 21.424 12.953 1.00 9.72 121 TYR A N 1
ATOM 788 C CA . TYR A 1 103 ? 18.612 22.310 13.707 1.00 11.36 121 TYR A CA 1
ATOM 789 C C . TYR A 1 103 ? 19.807 22.755 12.849 1.00 11.66 121 TYR A C 1
ATOM 790 O O . TYR A 1 103 ? 20.102 23.957 12.760 1.00 12.72 121 TYR A O 1
ATOM 799 N N . SER A 1 104 ? 20.446 21.795 12.184 1.00 10.67 122 SER A N 1
ATOM 800 C CA . SER A 1 104 ? 21.631 22.119 11.388 1.00 11.77 122 SER A CA 1
ATOM 801 C C . SER A 1 104 ? 21.280 22.999 10.201 1.00 12.09 122 SER A C 1
ATOM 802 O O . SER A 1 104 ? 22.023 23.944 9.895 1.00 12.96 122 SER A O 1
ATOM 805 N N . LEU A 1 105 ? 20.159 22.710 9.534 1.00 11.50 123 LEU A N 1
ATOM 806 C CA . LEU A 1 105 ? 19.722 23.515 8.405 1.00 11.67 123 LEU A CA 1
ATOM 807 C C . LEU A 1 105 ? 19.347 24.917 8.860 1.00 13.23 123 LEU A C 1
ATOM 808 O O . LEU A 1 105 ? 19.704 25.872 8.195 1.00 14.32 123 LEU A O 1
ATOM 813 N N . ALA A 1 106 ? 18.673 25.049 10.011 1.00 13.26 124 ALA A N 1
ATOM 814 C CA . ALA A 1 106 ? 18.295 26.377 10.515 1.00 14.91 124 ALA A CA 1
ATOM 815 C C . ALA A 1 106 ? 19.523 27.213 10.863 1.00 16.60 124 ALA A C 1
ATOM 816 O O . ALA A 1 106 ? 19.533 28.417 10.606 1.00 17.56 124 ALA A O 1
ATOM 818 N N . LYS A 1 107 ? 20.551 26.587 11.444 1.00 16.60 125 LYS A N 1
ATOM 819 C CA . LYS A 1 107 ? 21.773 27.312 11.794 1.00 17.95 125 LYS A CA 1
ATOM 820 C C . LYS A 1 107 ? 22.481 27.752 10.519 1.00 19.52 125 LYS A C 1
ATOM 821 O O . LYS A 1 107 ? 22.891 28.913 10.410 1.00 20.56 125 LYS A O 1
ATOM 823 N N . GLU A 1 108 ? 22.568 26.864 9.522 1.00 19.34 126 GLU A N 1
ATOM 824 C CA . GLU A 1 108 ? 23.219 27.203 8.252 1.00 19.97 126 GLU A CA 1
ATOM 825 C C . GLU A 1 108 ? 22.491 28.327 7.508 1.00 20.66 126 GLU A C 1
ATOM 826 O O . GLU A 1 108 ? 23.142 29.133 6.835 1.00 21.74 126 GLU A O 1
ATOM 828 N N . GLN A 1 109 ? 21.157 28.399 7.651 1.00 20.23 127 GLN A N 1
ATOM 829 C CA . GLN A 1 109 ? 20.315 29.415 7.016 1.00 20.55 127 GLN A CA 1
ATOM 830 C C . GLN A 1 109 ? 20.074 30.669 7.882 1.00 22.52 127 GLN A C 1
ATOM 831 O O . GLN A 1 109 ? 19.330 31.554 7.460 1.00 22.83 127 GLN A O 1
ATOM 837 N N . ARG A 1 110 ? 20.690 30.739 9.081 1.00 23.43 128 ARG A N 1
ATOM 838 C CA . ARG A 1 110 ? 20.560 31.838 10.040 1.00 24.64 128 ARG A CA 1
ATOM 839 C C . ARG A 1 110 ? 19.115 32.100 10.452 1.00 25.85 128 ARG A C 1
ATOM 840 O O . ARG A 1 110 ? 18.714 33.249 10.618 1.00 26.46 128 ARG A O 1
ATOM 842 N N . LEU A 1 111 ? 18.330 31.030 10.622 1.00 25.48 129 LEU A N 1
ATOM 843 C CA . LEU A 1 111 ? 16.934 31.149 11.028 1.00 26.17 129 LEU A CA 1
ATOM 844 C C . LEU A 1 111 ? 16.838 31.131 12.541 1.00 26.81 129 LEU A C 1
ATOM 845 O O . LEU A 1 111 ? 17.538 30.356 13.196 1.00 27.41 129 LEU A O 1
ATOM 850 N N . ASN A 1 112 ? 15.968 31.972 13.100 1.00 26.50 130 ASN A N 1
ATOM 851 C CA . ASN A 1 112 ? 15.835 32.068 14.544 1.00 26.38 130 ASN A CA 1
ATOM 852 C C . ASN A 1 112 ? 14.517 31.554 15.087 1.00 25.39 130 ASN A C 1
ATOM 853 O O . ASN A 1 112 ? 13.499 32.243 15.019 1.00 25.86 130 ASN A O 1
ATOM 855 N N . PHE A 1 113 ? 14.533 30.345 15.648 1.00 23.53 131 PHE A N 1
ATOM 856 C CA . PHE A 1 113 ? 13.359 29.799 16.315 1.00 22.67 131 PHE A CA 1
ATOM 857 C C . PHE A 1 113 ? 13.606 29.723 17.829 1.00 22.44 131 PHE A C 1
ATOM 858 O O . PHE A 1 113 ? 13.037 28.860 18.484 1.00 22.87 131 PHE A O 1
ATOM 866 N N . GLY A 1 114 ? 14.464 30.590 18.379 1.00 22.03 132 GLY A N 1
ATOM 867 C CA . GLY A 1 114 ? 14.816 30.559 19.794 1.00 21.80 132 GLY A CA 1
ATOM 868 C C . GLY A 1 114 ? 15.396 29.210 20.175 1.00 20.89 132 GLY A C 1
ATOM 869 O O . GLY A 1 114 ? 16.176 28.634 19.412 1.00 21.46 132 GLY A O 1
ATOM 870 N N . ASP A 1 115 ? 14.921 28.649 21.279 1.00 19.69 133 ASP A N 1
ATOM 871 C CA . ASP A 1 115 ? 15.369 27.335 21.716 1.00 18.50 133 ASP A CA 1
ATOM 872 C C . ASP A 1 115 ? 14.397 26.227 21.301 1.00 16.67 133 ASP A C 1
ATOM 873 O O . ASP A 1 115 ? 14.454 25.155 21.877 1.00 16.58 133 ASP A O 1
ATOM 878 N N . ASP A 1 116 ? 13.513 26.466 20.308 1.00 15.40 134 ASP A N 1
ATOM 879 C CA . ASP A 1 116 ? 12.509 25.483 19.936 1.00 14.69 134 ASP A CA 1
ATOM 880 C C . ASP A 1 116 ? 13.072 24.161 19.480 1.00 13.10 134 ASP A C 1
ATOM 881 O O . ASP A 1 116 ? 12.554 23.129 19.881 1.00 13.37 134 ASP A O 1
ATOM 886 N N . ILE A 1 117 ? 14.113 24.179 18.611 1.00 13.17 135 ILE A N 1
ATOM 887 C CA . ILE A 1 117 ? 14.617 22.916 18.086 1.00 12.66 135 ILE A CA 1
ATOM 888 C C . ILE A 1 117 ? 15.365 22.120 19.165 1.00 11.72 135 ILE A C 1
ATOM 889 O O . ILE A 1 117 ? 15.034 20.948 19.351 1.00 11.60 135 ILE A O 1
ATOM 894 N N . PRO A 1 118 ? 16.305 22.710 19.940 1.00 12.44 136 PRO A N 1
ATOM 895 C CA . PRO A 1 118 ? 16.918 21.937 21.035 1.00 12.59 136 PRO A CA 1
ATOM 896 C C . PRO A 1 118 ? 15.873 21.461 22.064 1.00 12.50 136 PRO A C 1
ATOM 897 O O . PRO A 1 118 ? 15.968 20.336 22.540 1.00 12.75 136 PRO A O 1
ATOM 901 N N . SER A 1 119 ? 14.819 22.259 22.328 1.00 13.66 137 SER A N 1
ATOM 902 C CA . SER A 1 119 ? 13.765 21.853 23.265 1.00 14.67 137 SER A CA 1
ATOM 903 C C . SER A 1 119 ? 12.992 20.671 22.711 1.00 13.38 137 SER A C 1
ATOM 904 O O . SER A 1 119 ? 12.724 19.707 23.424 1.00 13.41 137 SER A O 1
ATOM 907 N N . ALA A 1 120 ? 12.700 20.700 21.412 1.00 12.50 138 ALA A N 1
ATOM 908 C CA . ALA A 1 120 ? 11.996 19.605 20.763 1.00 12.36 138 ALA A CA 1
ATOM 909 C C . ALA A 1 120 ? 12.843 18.340 20.787 1.00 11.90 138 ALA A C 1
ATOM 910 O O . ALA A 1 120 ? 12.331 17.258 21.005 1.00 11.28 138 ALA A O 1
ATOM 912 N N . LEU A 1 121 ? 14.168 18.482 20.574 1.00 11.37 139 LEU A N 1
ATOM 913 C CA . LEU A 1 121 ? 15.097 17.362 20.672 1.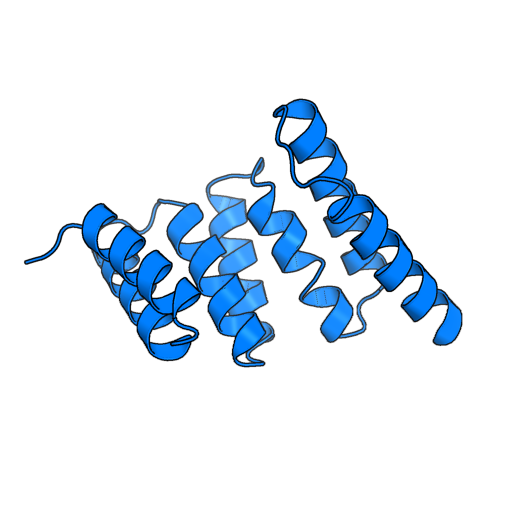00 11.54 139 LEU A CA 1
ATOM 914 C C . LEU A 1 121 ? 15.102 16.739 22.058 1.00 11.20 139 LEU A C 1
ATOM 915 O O . LEU A 1 121 ? 15.108 15.518 22.162 1.00 11.64 139 LEU A O 1
ATOM 920 N N . ARG A 1 122 ? 15.131 17.548 23.110 1.00 11.40 140 ARG A N 1
ATOM 921 C CA . ARG A 1 122 ? 15.141 17.024 24.481 1.00 11.58 140 ARG A CA 1
ATOM 922 C C . ARG A 1 122 ? 13.830 16.358 24.790 1.00 11.23 140 ARG A C 1
ATOM 923 O O . ARG A 1 122 ? 13.825 15.307 25.409 1.00 12.67 140 ARG A O 1
ATOM 931 N N . ILE A 1 123 ? 12.693 16.929 24.301 1.00 11.70 141 ILE A N 1
ATOM 932 C CA . ILE A 1 123 ? 11.370 16.334 24.524 1.00 12.67 141 ILE A CA 1
ATOM 933 C C . ILE A 1 123 ? 11.355 14.964 23.851 1.00 12.27 141 ILE A C 1
ATOM 934 O O . ILE A 1 123 ? 10.924 13.990 24.441 1.00 13.51 141 ILE A O 1
ATOM 939 N N . ALA A 1 124 ? 11.881 14.891 22.600 1.00 11.73 142 ALA A N 1
ATOM 940 C CA . ALA A 1 124 ? 11.953 13.649 21.855 1.00 12.44 142 ALA A CA 1
ATOM 941 C C . ALA A 1 124 ? 12.890 12.641 22.482 1.00 13.10 142 ALA A C 1
ATOM 942 O O . ALA A 1 124 ? 12.521 11.490 22.633 1.00 13.50 142 ALA A O 1
ATOM 944 N N . LYS A 1 125 ? 14.098 13.066 22.900 1.00 12.95 143 LYS A N 1
ATOM 945 C CA . LYS A 1 125 ? 15.056 12.164 23.531 1.00 12.78 143 LYS A CA 1
ATOM 946 C C . LYS A 1 125 ? 14.560 11.677 24.900 1.00 13.09 143 LYS A C 1
ATOM 947 O O . LYS A 1 125 ? 14.810 10.534 25.250 1.00 14.43 143 LYS A O 1
ATOM 953 N N . LYS A 1 126 ? 13.860 12.523 25.642 1.00 13.43 144 LYS A N 1
ATOM 954 C CA . LYS A 1 126 ? 13.344 12.148 26.963 1.00 14.77 144 LYS A CA 1
ATOM 955 C C . LYS A 1 126 ? 12.225 11.137 26.787 1.00 15.68 144 LYS A C 1
ATOM 956 O O . LYS A 1 126 ? 12.189 10.129 27.492 1.00 16.69 144 LYS A O 1
ATOM 958 N N . LYS A 1 127 ? 11.342 11.371 25.801 1.00 15.55 145 LYS A N 1
ATOM 959 C CA . LYS A 1 127 ? 10.247 10.458 25.507 1.00 16.24 145 LYS A CA 1
ATOM 960 C C . LYS A 1 127 ? 10.818 9.110 25.047 1.00 17.80 145 LYS A C 1
ATOM 961 O O . LYS A 1 127 ? 10.352 8.071 25.513 1.00 19.25 145 LYS A O 1
ATOM 967 N N . ARG A 1 128 ? 11.882 9.127 24.216 1.00 18.29 146 ARG A N 1
ATOM 968 C CA . ARG A 1 128 ? 12.554 7.902 23.784 1.00 19.38 146 ARG A CA 1
ATOM 969 C C . ARG A 1 128 ? 13.129 7.139 24.979 1.00 21.69 146 ARG A C 1
ATOM 970 O O . ARG A 1 128 ? 12.942 5.929 25.075 1.00 22.43 146 ARG A O 1
ATOM 975 N N . TRP A 1 129 ? 13.836 7.839 25.878 1.00 22.69 147 TRP A N 1
ATOM 976 C CA . TRP A 1 129 ? 14.419 7.223 27.063 1.00 24.28 147 TRP A CA 1
ATOM 977 C C . TRP A 1 129 ? 13.333 6.624 27.957 1.00 25.20 147 TRP A C 1
ATOM 978 O O . TRP A 1 129 ? 13.492 5.505 28.436 1.00 25.73 147 TRP A O 1
ATOM 989 N N . ASN A 1 130 ? 12.238 7.356 28.171 1.00 25.52 148 ASN A N 1
ATOM 990 C CA . ASN A 1 130 ? 11.130 6.878 29.005 1.00 26.74 148 ASN A CA 1
ATOM 991 C C . ASN A 1 130 ? 10.482 5.614 28.420 1.00 28.38 148 ASN A C 1
ATOM 992 O O . ASN A 1 130 ? 9.986 4.776 29.172 1.00 28.31 148 ASN A O 1
ATOM 994 N N . SER A 1 131 ? 10.492 5.470 27.087 1.00 29.35 149 SER A N 1
ATOM 995 C CA . SER A 1 131 ? 9.922 4.299 26.425 1.00 31.17 149 SER A CA 1
ATOM 996 C C . SER A 1 131 ? 10.845 3.076 26.4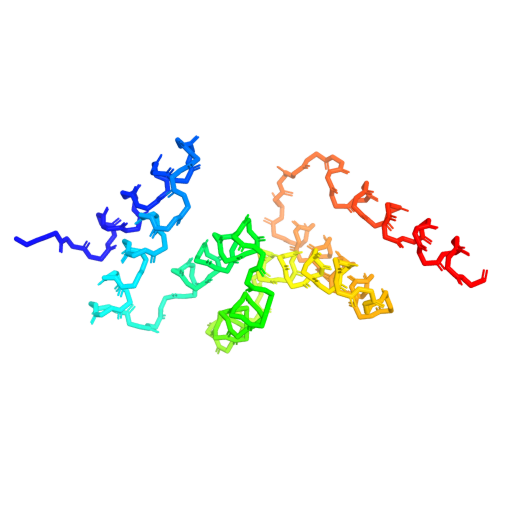91 1.00 32.96 149 SER A C 1
ATOM 997 O O . SER A 1 131 ? 10.362 1.945 26.463 1.00 33.38 149 SER A O 1
ATOM 1000 N N . ILE A 1 132 ? 12.165 3.293 26.571 1.00 33.82 150 ILE A N 1
ATOM 1001 C CA . ILE A 1 132 ? 13.134 2.196 26.630 1.00 34.87 150 ILE A CA 1
ATOM 1002 C C . ILE A 1 132 ? 13.600 1.880 28.058 1.00 35.48 150 ILE A C 1
ATOM 1003 O O . ILE A 1 132 ? 13.066 2.408 29.031 1.00 35.73 150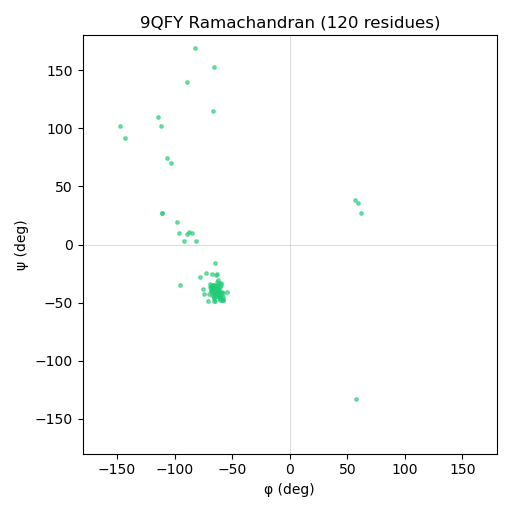 ILE A O 1
#

B-factor: mean 15.14, std 9.37, range [6.17, 117.76]

Sequence (128 aa):
SPSAQELKEQGNRLFVGRKYPEAAACYGRAITRNPLVAVYYTNRALCYLKMQQHEQALADCRRALELDGQSVKAHFFLGQQCQLEMESSYDEAIANLQRAYSLAKEQRLNFGDDIPSALRIAKKKRWNSI

Organism: Homo sapiens (NCBI:txid9606)

InterPro domains:
  IPR003613 U-box domain [PF04564] (227-299)
  IPR003613 U-box domain [PS51698] (226-300)
  IPR003613 U-box domain [SM00504] (230-293)
  IPR011990 Tetratricopeptide-like helical domain superfamily [G3DSA:1.25.40.10] (24-139)
  IPR011990 Tetratricopeptide-like helical domain superfamily [SSF48452] (25-127)
  IPR013083 Zinc finger, RING/FYVE/PHD-type [G3DSA:3.30.40.10] (224-303)
  IPR019734 Tetratricopeptide repeat [PS50005] (60-93)
  IPR019734 Tetratricopeptide repeat [PS50005] (94-127)
  IPR019734 Tetratricopeptide repeat [SM00028] (26-59)
  IPR019734 Tetratricopeptide repeat [SM00028] (60-93)
  IPR019734 Tetratricopeptide repeat [SM00028] (94-127)
  IPR041312 CHIP, N-terminal tetratricopeptide repeat domain [PF18391] (142-225)
  IPR045202 CHIP , U-box domain [cd16654] (227-297)

Nearest PDB structures (foldseek):
  8ei0-assembly1_A  TM=9.955E-01  e=9.545E-17  Homo sapiens
  8gck-assembly1_B  TM=9.987E-01  e=1.347E-16  Homo sapiens
  3q4a-assembly1_B  TM=9.867E-01  e=1.221E-16  Mus musculus
  8gck-assembly2_A  TM=9.960E-01  e=2.203E-16  Homo sapiens
  7tb1-assembly2_B  TM=9.875E-01  e=3.264E-16  Homo sapiens

Foldseek 3Di:
DDALVRLQVVLVVVVVVVVLVSSLVSLVVSCVRPVLALVSLLSNLVSCVSVVNLVSSLVSLVSSCVRPVLDLSSLQSNLVSCLVVVVLVSSLVSLVSSVVSCVVVVHDPDCVSVVVNCVSVVSNVVVD